Protein AF-A0A1W9I633-F1 (afdb_monomer)

Solvent-accessible surface area (backbone atoms only — not comparable to full-atom values): 5662 Å² total; per-residue (Å²): 138,84,83,80,80,84,76,80,78,80,80,76,50,70,69,58,55,50,36,53,52,51,53,51,50,37,55,50,53,48,56,53,41,51,52,47,47,59,71,28,68,86,48,55,68,67,54,38,43,53,40,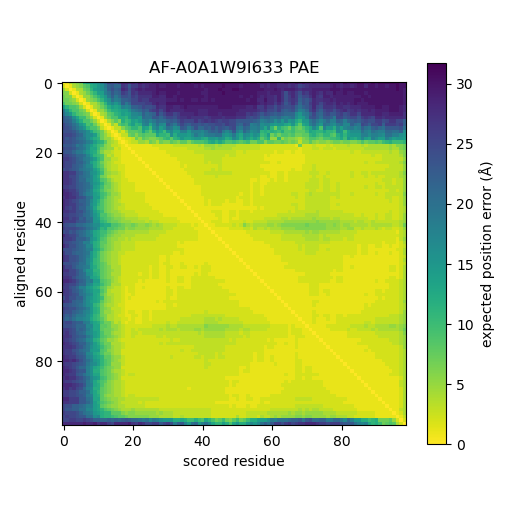52,57,51,40,44,55,50,41,56,50,39,31,54,46,32,69,70,63,46,62,74,67,64,23,53,50,56,31,44,56,35,52,51,50,44,52,54,51,51,53,50,40,69,77,69,44,75,133

Secondary structure (DSSP, 8-state):
-------------HHHHHHHHHHHHHHHHHHHHHHHHHHTTTS-HHHHHHHHHHHHHHHHHHHHHHHHH--HHHHHHHHHHHHHHHHHHHHHHHHH---

pLDDT: mean 89.39, std 16.01, range [37.72, 98.62]

Mean predicted aligned error: 7.53 Å

Sequence (99 aa):
MIAVITGALSVTTPALADCKADLAAVDTSFTETLKRLESVAKGTQAQKCAAYRSHVKIMINGYNVFMRCMSGHEQRENAGQMSDSIGDFNELIKRRCSR

Nearest PDB structures (foldseek):
  6lea-assembly2_B  TM=6.479E-01  e=1.982E+00  Helicobacter pylori CPY1124
  2yev-assembly2_A  TM=4.481E-01  e=5.773E+00  Thermus thermophilus HB8

Foldseek 3Di:
DDDDPPDDPDPPDPLLVVLVVLLVVLVVLQVVLVVLCVVCVVPDLQSNLVSLVSNLVSLVSNLVSLVRRHDDPVSCVSNVVSVVVSVVSVVVCVVRPDD

Radius of gyration: 19.65 Å; Cα contacts (8 Å, |Δi|>4): 68; chains: 1; bounding box: 50×35×59 Å

Structure (mmCIF, N/CA/C/O backbone):
data_AF-A0A1W9I633-F1
#
_entry.id   AF-A0A1W9I633-F1
#
loop_
_atom_site.group_PDB
_atom_site.id
_atom_site.type_symbol
_atom_site.label_atom_id
_atom_site.label_alt_id
_atom_site.label_comp_id
_atom_site.label_asym_id
_atom_site.label_entity_id
_atom_site.label_seq_id
_atom_site.pdbx_PDB_ins_code
_atom_site.Cartn_x
_atom_site.Cartn_y
_atom_site.Cartn_z
_atom_site.occupancy
_atom_site.B_iso_or_equiv
_atom_site.auth_seq_id
_atom_site.auth_comp_id
_atom_site.auth_asym_id
_atom_site.auth_atom_id
_a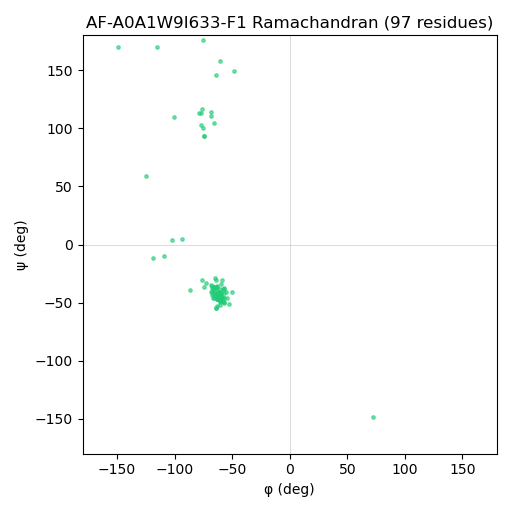tom_site.pdbx_PDB_model_num
ATOM 1 N N . MET A 1 1 ? 31.992 26.065 -43.260 1.00 37.72 1 MET A N 1
ATOM 2 C CA . MET A 1 1 ? 31.946 24.678 -42.756 1.00 37.72 1 MET A CA 1
ATOM 3 C C . MET A 1 1 ? 30.699 24.545 -41.899 1.00 37.72 1 MET A C 1
ATOM 5 O O . MET A 1 1 ? 30.608 25.247 -40.903 1.00 37.72 1 MET A O 1
ATOM 9 N N . ILE A 1 2 ? 29.708 23.763 -42.331 1.00 45.38 2 ILE A N 1
ATOM 10 C CA . ILE A 1 2 ? 28.449 23.561 -41.597 1.00 45.38 2 ILE A CA 1
ATOM 11 C C . ILE A 1 2 ? 28.569 22.211 -40.890 1.00 45.38 2 ILE A C 1
ATOM 13 O O . ILE A 1 2 ? 28.622 21.175 -41.549 1.00 45.38 2 ILE A O 1
ATOM 17 N N . ALA A 1 3 ? 28.682 22.236 -39.563 1.00 48.34 3 ALA A N 1
ATOM 18 C CA . ALA A 1 3 ? 28.652 21.038 -38.737 1.00 48.34 3 ALA A CA 1
ATOM 19 C C . ALA A 1 3 ? 27.192 20.596 -38.581 1.00 48.34 3 ALA A C 1
ATOM 21 O O . ALA A 1 3 ? 26.374 21.309 -38.001 1.00 48.34 3 ALA A O 1
ATOM 22 N N . VAL A 1 4 ? 26.862 19.439 -39.150 1.00 50.19 4 VAL A N 1
ATOM 23 C CA . VAL A 1 4 ? 25.547 18.816 -39.009 1.00 50.19 4 VAL A CA 1
ATOM 24 C C . VAL A 1 4 ? 25.478 18.199 -37.614 1.00 50.19 4 VAL A C 1
ATOM 26 O O . VAL A 1 4 ? 26.266 17.317 -37.279 1.00 50.19 4 VAL A O 1
ATOM 29 N N . ILE A 1 5 ? 24.562 18.698 -36.785 1.00 60.75 5 ILE A N 1
ATOM 30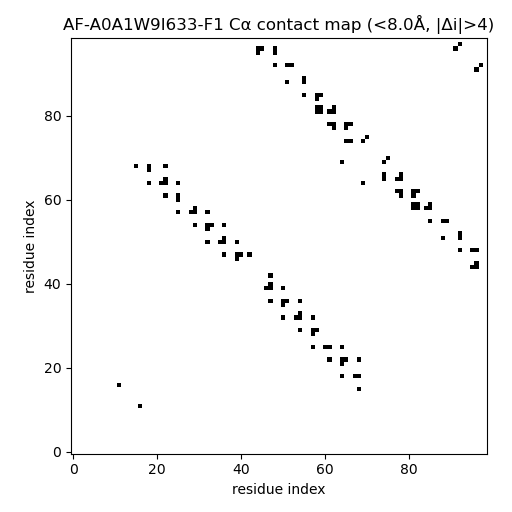 C CA . ILE A 1 5 ? 24.281 18.148 -35.459 1.00 60.75 5 ILE A CA 1
ATOM 31 C C . ILE A 1 5 ? 23.442 16.885 -35.665 1.00 60.75 5 ILE A C 1
ATOM 33 O O . ILE A 1 5 ? 22.248 16.959 -35.950 1.00 60.75 5 ILE A O 1
ATOM 37 N N . THR A 1 6 ? 24.068 15.719 -35.546 1.00 53.66 6 THR A N 1
ATOM 38 C CA . THR A 1 6 ? 23.372 14.430 -35.543 1.00 53.66 6 THR A CA 1
ATOM 39 C C . THR A 1 6 ? 22.664 14.259 -34.197 1.00 53.66 6 THR A C 1
ATOM 41 O O . THR A 1 6 ? 23.261 13.822 -33.216 1.00 53.66 6 THR A O 1
ATOM 44 N N . GLY A 1 7 ? 21.392 14.651 -34.121 1.00 52.16 7 GLY A N 1
ATOM 45 C CA . GLY A 1 7 ? 20.532 14.350 -32.977 1.00 52.16 7 GLY A CA 1
ATOM 46 C C . GLY A 1 7 ? 20.068 12.895 -33.032 1.00 52.16 7 GLY A C 1
ATOM 47 O O . GLY A 1 7 ? 19.308 12.525 -33.924 1.00 52.16 7 GLY A O 1
ATOM 48 N N . ALA A 1 8 ? 20.516 12.065 -32.090 1.00 54.34 8 ALA A N 1
ATOM 49 C CA . ALA A 1 8 ? 19.970 10.726 -31.902 1.00 54.34 8 ALA A CA 1
ATOM 50 C C . ALA A 1 8 ? 18.531 10.836 -31.368 1.00 54.34 8 ALA A C 1
ATOM 52 O O . ALA A 1 8 ? 18.303 11.311 -30.256 1.00 54.34 8 ALA A O 1
ATOM 53 N N . LEU A 1 9 ? 17.555 10.413 -32.170 1.00 53.06 9 LEU A N 1
ATOM 54 C CA . LEU A 1 9 ? 16.170 10.255 -31.737 1.00 53.06 9 LEU A CA 1
ATOM 55 C C . LEU A 1 9 ? 16.077 8.988 -30.879 1.00 53.06 9 LEU A C 1
ATOM 57 O O . LEU A 1 9 ? 16.027 7.877 -31.403 1.00 53.06 9 LEU A O 1
ATOM 61 N N . SER A 1 10 ? 16.063 9.146 -29.557 1.00 57.16 10 SER A N 1
ATOM 62 C CA . SER A 1 10 ? 15.686 8.060 -28.650 1.00 57.16 10 SER A CA 1
ATOM 63 C C . SER A 1 10 ? 14.211 7.726 -28.873 1.00 57.16 10 SER A C 1
ATOM 65 O O . SER A 1 10 ? 13.326 8.475 -28.461 1.00 57.16 10 SER A O 1
ATOM 67 N N . VAL A 1 11 ? 13.936 6.611 -29.551 1.00 57.03 11 VAL A N 1
ATOM 68 C CA . VAL A 1 11 ? 12.580 6.068 -29.687 1.00 57.03 11 VAL A CA 1
ATOM 69 C C . VAL A 1 11 ? 12.195 5.446 -28.348 1.00 57.03 11 VAL A C 1
ATOM 71 O O . VAL A 1 11 ? 12.502 4.290 -28.068 1.00 57.03 11 VAL A O 1
ATOM 74 N N . THR A 1 12 ? 11.528 6.220 -27.496 1.00 59.06 12 THR A N 1
ATOM 75 C CA . THR A 1 12 ? 10.805 5.655 -26.356 1.00 59.06 12 THR A CA 1
ATOM 76 C C . THR A 1 12 ? 9.630 4.866 -26.924 1.00 59.06 12 THR A C 1
ATOM 78 O O . THR A 1 12 ? 8.714 5.448 -27.503 1.00 59.06 12 THR A O 1
ATOM 81 N N . THR A 1 13 ? 9.662 3.536 -26.822 1.00 58.59 13 THR A N 1
ATOM 82 C CA . THR A 1 13 ? 8.513 2.717 -27.221 1.00 58.59 13 THR A CA 1
ATOM 83 C C . THR A 1 13 ? 7.320 3.045 -26.311 1.00 58.59 13 THR A C 1
ATOM 85 O O . THR A 1 13 ? 7.531 3.321 -25.127 1.00 58.59 13 THR A O 1
ATOM 88 N N . PRO A 1 14 ? 6.069 3.019 -26.813 1.00 61.62 14 PRO A N 1
ATOM 89 C CA . PRO A 1 14 ? 4.881 3.347 -26.015 1.00 61.62 14 PRO A CA 1
ATOM 90 C C . PRO A 1 14 ? 4.828 2.591 -24.679 1.00 61.62 14 PRO A C 1
ATOM 92 O O . PRO A 1 14 ? 4.617 3.198 -23.637 1.00 61.62 14 PRO A O 1
ATOM 95 N N . ALA A 1 15 ? 5.199 1.306 -24.689 1.00 68.56 15 ALA A N 1
ATOM 96 C CA . ALA A 1 15 ? 5.269 0.470 -23.491 1.00 68.56 15 ALA A CA 1
ATOM 97 C C . ALA A 1 15 ? 6.245 0.988 -22.410 1.00 68.56 15 ALA A C 1
ATOM 99 O O . ALA A 1 15 ? 5.980 0.840 -21.220 1.00 68.56 15 ALA A O 1
ATOM 100 N N . LEU A 1 16 ? 7.368 1.612 -22.792 1.00 68.81 16 LEU A N 1
ATOM 101 C CA . LEU A 1 16 ? 8.307 2.211 -21.834 1.00 68.81 16 LEU A CA 1
ATOM 102 C C . LEU A 1 16 ? 7.768 3.525 -21.249 1.00 68.81 16 LEU A C 1
ATOM 104 O O . LEU A 1 16 ? 7.993 3.807 -20.071 1.00 68.81 16 LEU A O 1
ATOM 108 N N . ALA A 1 17 ? 7.060 4.323 -22.055 1.00 69.69 17 ALA A N 1
ATOM 109 C CA . ALA A 1 17 ? 6.411 5.546 -21.584 1.00 69.69 17 ALA A CA 1
ATOM 110 C C . ALA A 1 17 ? 5.287 5.229 -20.583 1.00 69.69 17 ALA A C 1
ATOM 112 O O . ALA A 1 17 ? 5.223 5.862 -19.526 1.00 69.69 17 ALA A O 1
ATOM 113 N N . ASP A 1 18 ? 4.491 4.199 -20.873 1.00 87.94 18 ASP A N 1
ATOM 114 C CA . ASP A 1 18 ? 3.437 3.699 -19.986 1.00 87.94 18 ASP A CA 1
ATOM 115 C C . ASP A 1 18 ? 4.028 3.227 -18.652 1.00 87.94 18 ASP A C 1
ATOM 117 O O . ASP A 1 18 ? 3.567 3.624 -17.585 1.00 87.94 18 ASP A O 1
ATOM 121 N N . CYS A 1 19 ? 5.141 2.488 -18.686 1.00 94.56 19 CYS A N 1
ATOM 122 C CA . CYS A 1 19 ? 5.784 2.008 -17.466 1.00 94.56 19 CYS A CA 1
ATOM 123 C C . CYS A 1 19 ? 6.357 3.113 -16.576 1.00 94.56 19 CYS A C 1
ATOM 125 O O . CYS A 1 19 ? 6.268 3.021 -15.352 1.00 94.56 19 CYS A O 1
ATOM 127 N N . LYS A 1 20 ? 6.913 4.181 -17.157 1.00 93.56 20 LYS A N 1
ATOM 128 C CA . LYS A 1 20 ? 7.371 5.332 -16.368 1.00 93.56 20 LYS A CA 1
ATOM 129 C C . LYS A 1 20 ? 6.202 6.015 -15.653 1.00 93.56 20 LYS A C 1
ATOM 131 O O . LYS A 1 20 ? 6.326 6.359 -14.478 1.00 93.56 20 LYS A O 1
ATOM 136 N N . ALA A 1 21 ? 5.094 6.228 -16.362 1.00 95.06 21 ALA A N 1
ATOM 137 C CA . ALA A 1 21 ? 3.902 6.849 -15.796 1.00 95.06 21 ALA A CA 1
ATOM 138 C C . ALA A 1 21 ? 3.278 5.970 -14.701 1.00 95.06 21 ALA A C 1
ATOM 140 O O . ALA A 1 21 ? 2.973 6.469 -13.619 1.00 95.06 21 ALA A O 1
ATOM 141 N N . ASP A 1 22 ? 3.173 4.663 -14.944 1.00 96.12 22 ASP A N 1
ATOM 142 C CA . ASP A 1 22 ? 2.623 3.703 -13.989 1.00 96.12 22 ASP A CA 1
ATOM 143 C C . ASP A 1 22 ? 3.454 3.626 -12.704 1.00 96.12 22 ASP A C 1
ATOM 145 O O . ASP A 1 22 ? 2.897 3.659 -11.608 1.00 96.12 22 ASP A O 1
ATOM 149 N N . LEU A 1 23 ? 4.787 3.571 -12.812 1.00 96.38 23 LEU A N 1
ATOM 150 C CA . LEU A 1 23 ? 5.674 3.554 -11.643 1.00 96.38 23 LEU A CA 1
ATOM 151 C C . LEU A 1 23 ? 5.538 4.838 -10.809 1.00 96.38 23 LEU A C 1
ATOM 153 O O . LEU A 1 23 ? 5.445 4.767 -9.584 1.00 96.38 23 LEU A O 1
ATOM 157 N N . ALA A 1 24 ? 5.449 6.005 -11.454 1.00 96.94 24 ALA A N 1
ATOM 158 C CA . ALA A 1 24 ? 5.218 7.274 -10.759 1.00 96.94 24 ALA A CA 1
ATOM 159 C C . ALA A 1 24 ? 3.828 7.336 -10.092 1.00 96.94 24 ALA A C 1
ATOM 161 O O . ALA A 1 24 ? 3.676 7.873 -8.990 1.00 96.94 24 ALA A O 1
ATOM 162 N N . ALA A 1 25 ? 2.808 6.763 -10.735 1.00 97.19 25 ALA A N 1
ATOM 163 C CA . ALA A 1 25 ? 1.465 6.671 -10.177 1.00 97.19 25 ALA A CA 1
ATOM 164 C C . ALA A 1 25 ? 1.410 5.739 -8.955 1.00 97.19 25 ALA A C 1
ATOM 166 O O . ALA A 1 25 ? 0.690 6.035 -7.996 1.00 97.19 25 ALA A O 1
ATOM 167 N N . VAL A 1 26 ? 2.185 4.647 -8.955 1.00 96.25 26 VAL A N 1
ATOM 168 C CA . VAL A 1 26 ? 2.343 3.770 -7.784 1.00 96.25 26 VAL A CA 1
ATOM 169 C C . VAL A 1 26 ? 2.938 4.549 -6.616 1.00 96.25 26 VAL A C 1
ATOM 171 O O . VAL A 1 26 ? 2.322 4.562 -5.554 1.00 96.25 26 VAL A O 1
ATOM 174 N N . ASP A 1 27 ? 4.056 5.252 -6.810 1.00 96.31 27 ASP A N 1
ATOM 175 C CA . ASP A 1 27 ? 4.702 6.046 -5.751 1.00 96.31 27 ASP A CA 1
ATOM 176 C C . ASP A 1 27 ? 3.760 7.109 -5.152 1.00 96.31 27 ASP A C 1
ATOM 178 O O . ASP A 1 27 ? 3.593 7.215 -3.930 1.00 96.31 27 ASP A O 1
ATOM 182 N N . THR A 1 28 ? 3.038 7.824 -6.021 1.00 98.12 28 THR A N 1
ATOM 183 C CA . THR A 1 28 ? 2.036 8.817 -5.605 1.00 98.12 28 THR A CA 1
ATOM 184 C C . THR A 1 28 ? 0.924 8.167 -4.777 1.00 98.12 28 THR A C 1
ATOM 186 O O . THR A 1 28 ? 0.623 8.614 -3.668 1.00 98.12 28 THR A O 1
ATOM 189 N N . SER A 1 29 ? 0.353 7.061 -5.267 1.00 96.75 29 SER A N 1
ATOM 190 C CA . SER A 1 29 ? -0.730 6.338 -4.584 1.00 96.75 29 SER A CA 1
ATOM 191 C C . SER A 1 29 ? -0.283 5.769 -3.232 1.00 96.75 29 SER A C 1
ATOM 193 O O . SER A 1 29 ? -1.052 5.739 -2.263 1.00 96.75 29 SER A O 1
ATOM 195 N N . PHE A 1 30 ? 0.968 5.316 -3.139 1.00 96.06 30 PHE A N 1
ATOM 196 C CA . PHE A 1 30 ? 1.572 4.863 -1.890 1.00 96.06 30 PHE A CA 1
ATOM 197 C C . PHE A 1 30 ? 1.660 5.993 -0.878 1.00 96.06 30 PHE A C 1
ATOM 199 O O . PHE A 1 30 ? 1.121 5.874 0.223 1.00 96.06 30 PHE A O 1
ATOM 206 N N . THR A 1 31 ? 2.256 7.113 -1.279 1.00 97.25 31 THR A N 1
ATOM 207 C CA . THR A 1 31 ? 2.374 8.306 -0.441 1.00 97.25 31 THR A CA 1
ATOM 208 C C . THR A 1 31 ? 1.010 8.773 0.076 1.00 97.25 31 THR A C 1
ATOM 210 O O . THR A 1 31 ? 0.848 9.055 1.265 1.00 97.25 31 THR A O 1
ATOM 213 N N . GLU A 1 32 ? -0.001 8.831 -0.791 1.00 97.69 32 GLU A N 1
ATOM 214 C CA . GLU A 1 32 ? -1.357 9.237 -0.413 1.00 97.69 32 GLU A CA 1
ATOM 215 C C . GLU A 1 32 ? -2.010 8.266 0.573 1.00 97.69 32 GLU A C 1
ATOM 217 O O . GLU A 1 32 ? -2.618 8.683 1.565 1.00 97.69 32 GLU A O 1
ATOM 222 N N . THR A 1 33 ? -1.889 6.959 0.331 1.00 96.31 33 THR A N 1
ATOM 223 C CA . THR A 1 33 ? -2.509 5.974 1.219 1.00 96.31 33 THR A CA 1
ATOM 224 C C . THR A 1 33 ? -1.795 5.847 2.556 1.00 96.31 33 THR A C 1
ATOM 226 O O . THR A 1 33 ? -2.487 5.680 3.558 1.00 96.31 33 THR A O 1
ATOM 229 N N . LEU A 1 34 ? -0.473 6.018 2.622 1.00 96.69 34 LEU A N 1
ATOM 230 C CA . LE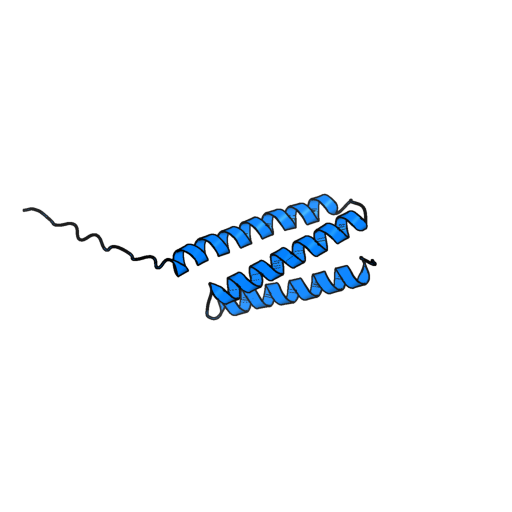U A 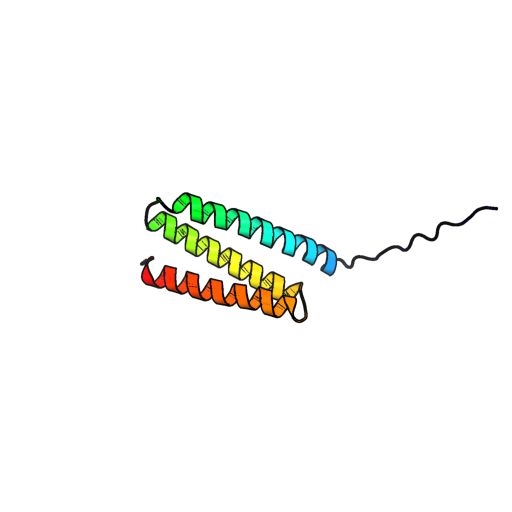1 34 ? 0.263 6.107 3.889 1.00 96.69 34 LEU A CA 1
ATOM 231 C C . LEU A 1 34 ? -0.220 7.298 4.725 1.00 96.69 34 LEU A C 1
ATOM 233 O O . LEU A 1 34 ? -0.627 7.113 5.873 1.00 96.69 34 LEU A O 1
ATOM 237 N N . LYS A 1 35 ? -0.331 8.488 4.121 1.00 97.94 35 LYS A N 1
ATOM 238 C CA . LYS A 1 35 ? -0.920 9.668 4.784 1.00 97.94 35 LYS A CA 1
ATOM 239 C C . LYS A 1 35 ? -2.345 9.406 5.270 1.00 97.94 35 LYS A C 1
ATOM 241 O O . LYS A 1 35 ? -2.747 9.864 6.339 1.00 97.94 35 LYS A O 1
ATOM 246 N N . ARG A 1 36 ? -3.136 8.648 4.504 1.00 96.50 36 ARG A N 1
ATOM 247 C CA . ARG A 1 36 ? -4.483 8.243 4.923 1.00 96.50 36 ARG A CA 1
ATOM 248 C C . ARG A 1 36 ? -4.458 7.286 6.114 1.00 96.50 36 ARG A C 1
ATOM 250 O O . ARG A 1 36 ? -5.323 7.398 6.977 1.00 96.50 36 ARG A O 1
ATOM 257 N N . LEU A 1 37 ? -3.516 6.345 6.174 1.00 97.56 37 LEU A N 1
ATOM 258 C CA . LEU A 1 37 ? -3.354 5.460 7.330 1.00 97.56 37 LEU A CA 1
ATOM 259 C C . LEU A 1 37 ? -3.006 6.258 8.592 1.00 97.56 37 LEU A C 1
ATOM 261 O O . LEU A 1 37 ? -3.603 6.025 9.645 1.00 97.56 37 LEU A O 1
ATOM 265 N N . GLU A 1 38 ? -2.103 7.230 8.469 1.00 97.56 38 GLU A N 1
ATOM 266 C CA . GLU A 1 38 ? -1.724 8.142 9.551 1.00 97.56 38 GLU A CA 1
ATOM 267 C C . GLU A 1 38 ? -2.914 8.982 10.028 1.00 97.56 38 GLU A C 1
ATOM 269 O O . GLU A 1 38 ? -3.182 9.059 11.230 1.00 97.56 38 GLU A O 1
ATOM 274 N N . SER A 1 39 ? -3.686 9.559 9.101 1.00 97.69 39 SER A N 1
ATOM 275 C CA . SER A 1 39 ? -4.819 10.425 9.450 1.00 97.69 39 SER A CA 1
ATOM 276 C C . SER A 1 39 ? -5.938 9.685 10.188 1.00 97.69 39 SER A C 1
ATOM 278 O O . SER A 1 39 ? -6.613 10.270 11.036 1.00 97.69 39 SER A O 1
ATOM 280 N N . VAL A 1 40 ? -6.108 8.379 9.942 1.00 97.38 40 VAL A N 1
ATOM 281 C CA . VAL A 1 40 ? -7.090 7.545 10.656 1.00 97.38 40 VAL A CA 1
ATOM 282 C C . VAL A 1 40 ? -6.514 6.820 11.875 1.00 97.38 40 VAL A C 1
ATOM 284 O O . VAL A 1 40 ? -7.238 6.060 12.523 1.00 97.38 40 VAL A O 1
ATOM 287 N N . ALA A 1 41 ? -5.251 7.050 12.253 1.00 95.31 41 ALA A N 1
ATOM 288 C CA . ALA A 1 41 ? -4.605 6.345 13.367 1.00 95.31 41 ALA A CA 1
ATOM 289 C C . ALA A 1 41 ? -5.340 6.527 14.711 1.00 95.31 41 ALA A C 1
ATOM 291 O O . ALA A 1 41 ? -5.373 5.609 15.537 1.00 95.31 41 ALA A O 1
ATOM 292 N N . LYS A 1 42 ? -6.003 7.673 14.907 1.00 95.12 42 LYS A N 1
ATOM 293 C CA . LYS A 1 42 ? -6.869 7.966 16.068 1.00 95.12 42 LYS A CA 1
ATOM 294 C C . LYS A 1 42 ? -8.372 7.849 15.764 1.00 95.12 42 LYS A C 1
ATOM 296 O O . LYS A 1 42 ? -9.189 8.131 16.631 1.00 95.12 42 LYS A O 1
ATOM 301 N N . GLY A 1 43 ? -8.736 7.438 14.549 1.00 95.56 43 GLY A N 1
ATOM 302 C CA . GLY A 1 43 ? -10.123 7.253 14.128 1.00 95.56 43 GLY A CA 1
ATOM 303 C C . GLY A 1 43 ? -10.770 5.987 14.696 1.00 95.56 43 GLY A C 1
ATOM 304 O O . GLY A 1 43 ? -10.129 5.156 15.347 1.00 95.56 43 GLY A O 1
ATOM 305 N N . THR A 1 44 ? -12.058 5.825 14.399 1.00 96.75 44 THR A N 1
ATOM 306 C CA . THR A 1 44 ? -12.839 4.625 14.730 1.00 9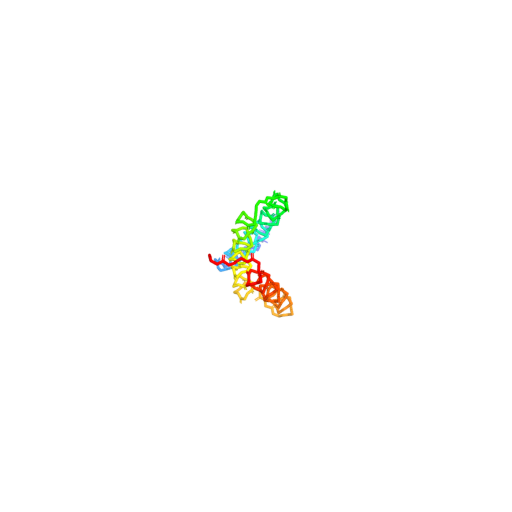6.75 44 THR A CA 1
ATOM 307 C C . THR A 1 44 ? -12.255 3.372 14.070 1.00 96.75 44 THR A C 1
ATOM 309 O O . THR A 1 44 ? -11.581 3.438 13.037 1.00 96.75 44 THR A O 1
ATOM 312 N N . GLN A 1 45 ? -12.561 2.197 14.626 1.00 95.50 45 GLN A N 1
ATOM 313 C CA . GLN A 1 45 ? -12.138 0.921 14.041 1.00 95.50 45 GLN A CA 1
ATOM 314 C C . GLN A 1 45 ? -12.636 0.765 12.595 1.00 95.50 45 GLN A C 1
ATOM 316 O O . GLN A 1 45 ? -11.883 0.315 11.733 1.00 95.50 45 GLN A O 1
ATOM 321 N N . ALA A 1 46 ? -13.861 1.212 12.301 1.00 95.94 46 ALA A N 1
ATOM 322 C CA . ALA A 1 46 ? -14.422 1.194 10.952 1.00 95.94 46 ALA A CA 1
ATOM 323 C C . ALA A 1 46 ? -13.599 2.044 9.966 1.00 95.94 46 ALA A C 1
ATOM 325 O O . ALA A 1 46 ? -13.267 1.573 8.877 1.00 95.94 46 ALA A O 1
ATOM 326 N N . GLN A 1 47 ? -13.202 3.260 10.362 1.00 97.31 47 GLN A N 1
ATOM 327 C CA . GLN A 1 47 ? -12.355 4.136 9.540 1.00 97.31 47 GLN A CA 1
ATOM 328 C C . GLN A 1 47 ? -10.981 3.512 9.271 1.00 97.31 47 GLN A C 1
ATOM 330 O O . GLN A 1 47 ? -10.534 3.485 8.123 1.00 97.31 47 GLN A O 1
ATOM 335 N N . LYS A 1 48 ? -10.344 2.943 10.303 1.00 97.62 48 LYS A N 1
ATOM 336 C CA . LYS A 1 48 ? -9.066 2.223 10.170 1.00 97.62 48 LYS A CA 1
ATOM 337 C C . LYS A 1 48 ? -9.184 1.050 9.206 1.00 97.62 48 LYS A C 1
ATOM 339 O O . LYS A 1 48 ? -8.395 0.928 8.277 1.00 97.62 48 LYS A O 1
ATOM 344 N N . CYS A 1 49 ? -10.216 0.230 9.369 1.00 97.75 49 CYS A N 1
ATOM 345 C CA . CYS A 1 49 ? -10.453 -0.931 8.520 1.00 97.75 49 CYS A CA 1
ATOM 346 C C . CYS A 1 49 ? -10.740 -0.566 7.061 1.00 97.75 49 CYS A C 1
ATOM 348 O O . CYS A 1 49 ? -10.290 -1.265 6.153 1.00 97.75 49 CYS A O 1
ATOM 350 N N . ALA A 1 50 ? -11.464 0.527 6.812 1.00 96.94 50 ALA A N 1
ATOM 351 C CA . ALA A 1 50 ? -11.647 1.045 5.461 1.00 96.94 50 ALA A CA 1
ATOM 352 C C . ALA A 1 50 ? -10.310 1.495 4.845 1.00 96.94 50 ALA A C 1
ATOM 354 O O . ALA A 1 50 ? -10.037 1.183 3.685 1.00 96.94 50 ALA A O 1
ATOM 355 N N . ALA A 1 51 ? -9.455 2.170 5.620 1.00 98.00 51 ALA A N 1
ATOM 356 C CA . ALA A 1 51 ? -8.141 2.609 5.160 1.00 98.00 51 ALA A CA 1
ATOM 357 C C . ALA A 1 51 ? -7.184 1.431 4.900 1.00 98.00 51 ALA A C 1
ATOM 359 O O . ALA A 1 51 ? -6.568 1.398 3.840 1.00 98.00 51 ALA A O 1
ATOM 360 N N . TYR A 1 52 ? -7.133 0.423 5.780 1.00 98.12 52 TYR A N 1
ATOM 361 C CA . TYR A 1 52 ? -6.335 -0.795 5.571 1.00 98.12 52 TYR A CA 1
ATOM 362 C C . TYR A 1 52 ? -6.725 -1.516 4.280 1.00 98.12 52 TYR A C 1
ATOM 364 O O . TYR A 1 52 ? -5.870 -1.812 3.451 1.00 98.12 52 TYR A O 1
ATOM 372 N N . ARG A 1 53 ? -8.028 -1.736 4.055 1.00 97.69 53 ARG A N 1
ATOM 373 C CA . ARG A 1 53 ? -8.518 -2.376 2.822 1.00 97.69 53 ARG A CA 1
ATOM 374 C C . ARG A 1 53 ? -8.201 -1.545 1.578 1.00 97.69 53 ARG A C 1
ATOM 376 O O . ARG A 1 53 ? -7.910 -2.111 0.530 1.00 97.69 53 ARG A O 1
ATOM 383 N N . SER A 1 54 ? -8.267 -0.217 1.680 1.00 97.81 54 SER A N 1
ATOM 384 C CA . SER A 1 54 ? -7.875 0.680 0.588 1.00 97.81 54 SER A CA 1
ATOM 385 C C . SER A 1 54 ? -6.381 0.581 0.290 1.00 97.81 54 SER A C 1
ATOM 387 O O . SER A 1 54 ? -6.008 0.518 -0.875 1.00 97.81 54 SER A O 1
ATOM 389 N N . HIS A 1 55 ? -5.538 0.544 1.322 1.00 98.25 55 HIS A N 1
ATOM 390 C CA . HIS A 1 55 ? -4.092 0.443 1.165 1.00 98.25 55 HIS A CA 1
ATOM 391 C C . HIS A 1 55 ? -3.693 -0.888 0.516 1.00 98.25 55 HIS A C 1
ATOM 393 O O . HIS A 1 55 ? -2.971 -0.872 -0.472 1.00 98.25 55 HIS A O 1
ATOM 399 N N . VAL A 1 56 ? -4.274 -2.020 0.941 1.00 98.44 56 VAL A N 1
ATOM 400 C CA . VAL A 1 56 ? -4.047 -3.333 0.298 1.00 98.44 56 VAL A CA 1
ATOM 401 C C . VAL A 1 56 ? -4.352 -3.308 -1.201 1.00 98.44 56 VAL A C 1
ATOM 403 O O . VAL A 1 56 ? -3.587 -3.859 -1.987 1.00 98.44 56 VAL A O 1
ATOM 406 N N . LYS A 1 57 ? -5.431 -2.640 -1.630 1.00 98.19 57 LYS A N 1
ATOM 407 C CA . LYS A 1 57 ? -5.745 -2.506 -3.064 1.00 98.19 57 LYS A CA 1
ATOM 408 C C . LYS A 1 57 ? -4.648 -1.760 -3.830 1.00 98.19 57 LYS A C 1
ATOM 410 O O . LYS A 1 57 ? -4.311 -2.168 -4.938 1.00 98.19 57 LYS A O 1
ATOM 415 N N . ILE A 1 58 ? -4.087 -0.702 -3.243 1.00 98.25 58 ILE A N 1
ATOM 416 C CA . ILE A 1 58 ? -2.969 0.041 -3.840 1.00 98.25 58 ILE A CA 1
ATOM 417 C C . ILE A 1 58 ? -1.697 -0.806 -3.868 1.00 98.25 58 ILE A C 1
ATOM 419 O O . ILE A 1 58 ? -1.022 -0.826 -4.894 1.00 98.25 58 ILE A O 1
ATOM 423 N N . MET A 1 59 ? -1.414 -1.571 -2.811 1.00 98.50 59 MET A N 1
ATOM 424 C CA . MET A 1 59 ? -0.273 -2.488 -2.789 1.00 98.50 59 MET A CA 1
ATOM 425 C C . MET A 1 59 ? -0.374 -3.563 -3.881 1.00 98.50 59 MET A C 1
ATOM 427 O O . MET A 1 59 ? 0.587 -3.792 -4.610 1.00 98.50 59 MET A O 1
ATOM 431 N 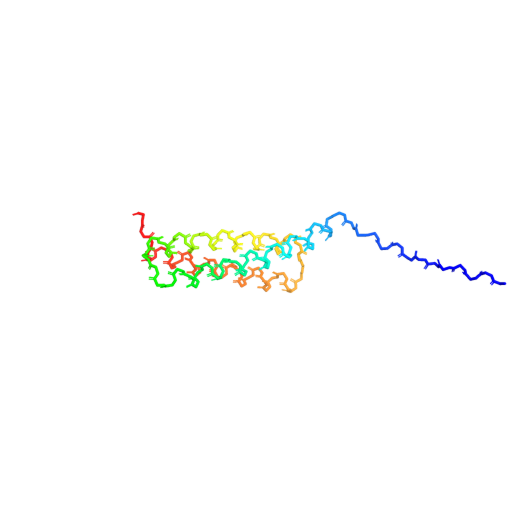N . ILE A 1 60 ? -1.553 -4.168 -4.070 1.00 98.56 60 ILE A N 1
ATOM 432 C CA . ILE A 1 60 ? -1.793 -5.141 -5.152 1.00 98.56 60 ILE A CA 1
ATOM 433 C C . ILE A 1 60 ? -1.574 -4.495 -6.527 1.00 98.56 60 ILE A C 1
ATOM 435 O O . ILE A 1 60 ? -0.977 -5.108 -7.412 1.00 98.56 60 ILE A O 1
ATOM 439 N N . ASN A 1 61 ? -2.026 -3.252 -6.718 1.00 98.00 61 ASN A N 1
ATOM 440 C CA . ASN A 1 61 ? -1.759 -2.524 -7.956 1.00 98.00 61 ASN A CA 1
ATOM 441 C C . ASN A 1 61 ? -0.253 -2.286 -8.166 1.00 98.00 61 ASN A C 1
ATOM 443 O O . ASN A 1 61 ? 0.259 -2.572 -9.245 1.00 98.00 61 ASN A O 1
ATOM 447 N N . GLY A 1 62 ? 0.459 -1.834 -7.129 1.00 97.62 62 GLY A N 1
ATOM 448 C CA . GLY A 1 62 ? 1.910 -1.636 -7.160 1.00 97.62 62 GLY A CA 1
ATOM 449 C C . GLY A 1 62 ? 2.673 -2.911 -7.514 1.00 97.62 62 GLY A C 1
ATOM 450 O O . GLY A 1 62 ? 3.503 -2.891 -8.418 1.00 97.62 62 GLY A O 1
ATOM 451 N N . TYR A 1 63 ? 2.312 -4.039 -6.894 1.00 98.31 63 TYR A N 1
ATOM 452 C CA . TYR A 1 63 ? 2.855 -5.358 -7.227 1.00 98.31 63 TYR A CA 1
ATOM 453 C C . TYR A 1 63 ? 2.717 -5.664 -8.725 1.00 98.31 63 TYR A C 1
ATOM 455 O O . TYR A 1 63 ? 3.697 -5.995 -9.389 1.00 98.31 63 TYR A O 1
ATOM 463 N N . ASN A 1 64 ? 1.513 -5.501 -9.284 1.00 97.62 64 ASN A N 1
ATOM 464 C CA . ASN A 1 64 ? 1.257 -5.788 -10.697 1.00 97.62 64 ASN A CA 1
ATOM 465 C C . ASN A 1 64 ? 2.047 -4.868 -11.640 1.00 97.62 64 ASN A C 1
ATOM 467 O O . ASN A 1 64 ? 2.505 -5.316 -12.692 1.00 97.62 64 ASN A O 1
ATOM 471 N N . VAL A 1 65 ? 2.224 -3.594 -11.275 1.00 97.31 65 VAL A N 1
ATOM 472 C CA . VAL A 1 65 ? 3.060 -2.652 -12.033 1.00 97.31 65 VAL A CA 1
ATOM 473 C C . VAL A 1 65 ? 4.526 -3.076 -11.981 1.00 97.31 65 VAL A C 1
ATOM 475 O O . VAL A 1 65 ? 5.154 -3.153 -13.033 1.00 97.31 65 VAL A O 1
ATOM 478 N N . PHE A 1 66 ? 5.066 -3.437 -10.814 1.00 97.12 66 PHE A N 1
ATOM 479 C CA . PHE A 1 66 ? 6.443 -3.936 -10.706 1.00 97.12 66 PHE A CA 1
ATOM 480 C C . PHE A 1 66 ? 6.657 -5.204 -11.540 1.00 97.12 66 PHE A C 1
ATOM 482 O O . PHE A 1 66 ? 7.641 -5.313 -12.274 1.00 97.12 66 PHE A O 1
ATOM 489 N N . MET A 1 67 ? 5.698 -6.132 -11.521 1.00 96.69 67 MET A N 1
ATOM 490 C CA . MET A 1 67 ? 5.758 -7.350 -12.334 1.00 96.69 67 MET A CA 1
ATOM 491 C C . MET A 1 67 ? 5.722 -7.077 -13.846 1.00 96.69 67 MET A C 1
ATOM 493 O O . MET A 1 67 ? 6.316 -7.830 -14.614 1.00 96.69 67 MET A O 1
ATOM 497 N N . ARG A 1 68 ? 5.060 -6.003 -14.289 1.00 95.62 68 ARG A N 1
ATOM 498 C CA . ARG A 1 68 ? 4.965 -5.634 -15.711 1.00 95.62 68 ARG A CA 1
ATOM 499 C C . ARG A 1 68 ? 6.134 -4.773 -16.195 1.00 95.62 68 ARG A C 1
ATOM 501 O O . ARG A 1 68 ? 6.573 -4.936 -17.328 1.00 95.62 68 ARG A O 1
ATOM 508 N N . CYS A 1 69 ? 6.586 -3.837 -15.367 1.00 95.88 69 CYS A N 1
ATOM 509 C CA . CYS A 1 69 ? 7.417 -2.712 -15.795 1.00 95.88 69 CYS A CA 1
ATOM 510 C C . CYS A 1 69 ? 8.870 -2.772 -15.333 1.00 95.88 69 CYS A C 1
ATOM 512 O O . CYS A 1 69 ? 9.686 -1.972 -15.786 1.00 95.88 69 CYS A O 1
ATOM 514 N N . MET A 1 70 ? 9.201 -3.706 -14.445 1.00 95.25 70 MET A N 1
ATOM 515 C CA . MET A 1 70 ? 10.559 -3.908 -13.950 1.00 95.25 70 MET A CA 1
ATOM 516 C C . MET A 1 70 ? 11.085 -5.275 -14.390 1.00 95.25 70 MET A C 1
ATOM 518 O O . MET A 1 70 ? 10.344 -6.112 -14.899 1.00 95.25 70 MET A O 1
ATOM 522 N N . SER A 1 71 ? 12.381 -5.517 -14.198 1.00 94.75 71 SER A N 1
ATOM 523 C CA . SER A 1 71 ? 12.981 -6.834 -14.424 1.00 94.75 71 SER A CA 1
ATOM 524 C C . SER A 1 71 ? 14.161 -7.076 -13.480 1.00 94.75 71 SER A C 1
ATOM 526 O O . SER A 1 71 ? 14.614 -6.173 -12.777 1.00 94.75 71 SER A O 1
ATOM 528 N N . GLY A 1 72 ? 14.667 -8.309 -13.442 1.00 96.81 72 GLY A N 1
ATOM 529 C CA . GLY A 1 72 ? 15.882 -8.629 -12.695 1.00 96.81 72 GLY A CA 1
ATOM 530 C C . GLY A 1 72 ? 15.695 -8.618 -11.175 1.00 96.81 72 GLY A C 1
ATOM 531 O O . GLY A 1 72 ? 14.659 -9.033 -10.658 1.00 96.81 72 GLY A O 1
ATOM 532 N N . HIS A 1 73 ? 16.751 -8.246 -10.450 1.00 97.50 73 HIS A N 1
ATOM 533 C CA . HIS A 1 73 ? 16.766 -8.279 -8.984 1.00 97.50 73 HIS A CA 1
ATOM 534 C C . HIS A 1 73 ? 15.791 -7.272 -8.368 1.00 97.50 73 HIS A C 1
ATOM 536 O O . HIS A 1 73 ? 15.003 -7.660 -7.511 1.00 97.50 73 HIS A O 1
ATOM 542 N N . GLU A 1 74 ? 15.785 -6.039 -8.874 1.00 95.38 74 GLU A N 1
ATOM 543 C CA . GLU A 1 74 ? 14.951 -4.943 -8.371 1.00 95.38 74 GLU A CA 1
ATOM 544 C C . GLU A 1 74 ? 13.455 -5.276 -8.452 1.00 95.38 74 GLU A C 1
ATOM 546 O O . GLU A 1 74 ? 12.712 -5.065 -7.499 1.00 95.38 74 GLU A O 1
ATOM 551 N N . GLN A 1 75 ? 13.015 -5.894 -9.556 1.00 97.44 75 GLN A N 1
ATOM 552 C CA . GLN A 1 75 ? 11.643 -6.391 -9.676 1.00 97.44 75 GLN A CA 1
ATOM 553 C C . GLN A 1 75 ? 11.301 -7.377 -8.558 1.00 97.44 75 GLN A C 1
ATOM 555 O O . GLN A 1 7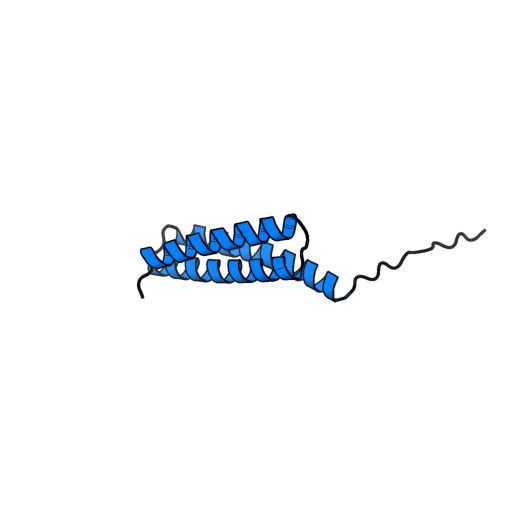5 ? 10.251 -7.254 -7.933 1.00 97.44 75 GLN A O 1
ATOM 560 N N . ARG A 1 76 ? 12.161 -8.378 -8.331 1.00 97.94 76 ARG A N 1
ATOM 561 C CA . ARG A 1 76 ? 11.901 -9.431 -7.341 1.00 97.94 76 ARG A CA 1
ATOM 562 C C . ARG A 1 76 ? 11.880 -8.876 -5.927 1.00 97.94 76 ARG A C 1
ATOM 564 O O . ARG A 1 76 ? 11.036 -9.289 -5.143 1.00 97.94 76 ARG A O 1
ATOM 571 N N . GLU A 1 77 ? 12.790 -7.963 -5.618 1.00 98.25 77 GLU A N 1
ATOM 572 C CA . GLU A 1 77 ? 12.846 -7.308 -4.318 1.00 98.25 77 GLU A CA 1
ATOM 573 C C . GLU A 1 77 ? 11.592 -6.462 -4.079 1.00 98.25 77 GLU A C 1
ATOM 575 O O . GLU A 1 77 ? 10.866 -6.711 -3.117 1.00 98.25 77 GLU A O 1
ATOM 580 N N . ASN A 1 78 ? 11.271 -5.545 -4.993 1.00 96.62 78 ASN A N 1
ATOM 581 C CA . ASN A 1 78 ? 10.128 -4.649 -4.837 1.00 96.62 78 ASN A CA 1
ATOM 582 C C . ASN A 1 78 ? 8.801 -5.416 -4.809 1.00 96.62 78 ASN A C 1
ATOM 584 O O . ASN A 1 78 ? 7.951 -5.163 -3.956 1.00 96.62 78 ASN A O 1
ATOM 588 N N . ALA A 1 79 ? 8.614 -6.388 -5.709 1.00 97.75 79 ALA A N 1
ATOM 589 C CA . ALA A 1 79 ? 7.416 -7.223 -5.726 1.00 97.75 79 ALA A CA 1
ATOM 590 C C . ALA A 1 79 ? 7.337 -8.154 -4.502 1.00 97.75 79 ALA A C 1
ATOM 592 O O . ALA A 1 79 ? 6.245 -8.387 -3.986 1.00 97.75 79 ALA A O 1
ATOM 593 N N . GLY A 1 80 ? 8.474 -8.658 -4.013 1.00 98.25 80 GLY A N 1
ATOM 594 C CA . GLY A 1 80 ? 8.556 -9.477 -2.802 1.00 98.25 80 GL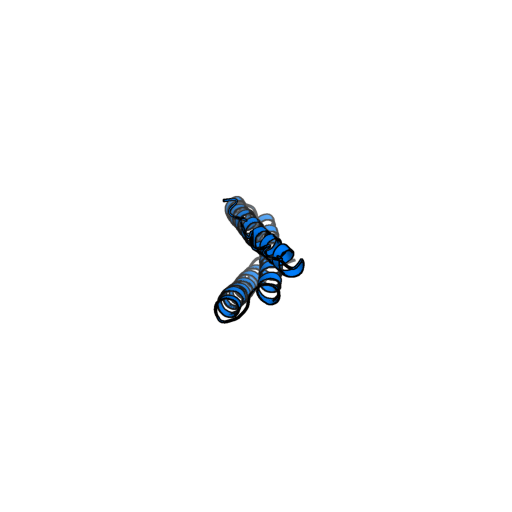Y A CA 1
ATOM 595 C C . GLY A 1 80 ? 8.141 -8.699 -1.556 1.00 98.25 80 GLY A C 1
ATOM 596 O O . GLY A 1 80 ? 7.184 -9.085 -0.891 1.00 98.25 80 GLY A O 1
ATOM 597 N N . GLN A 1 81 ? 8.767 -7.544 -1.308 1.00 97.75 81 GLN A N 1
ATOM 598 C CA . GLN A 1 81 ? 8.418 -6.665 -0.183 1.00 97.75 81 GLN A CA 1
ATOM 599 C C . GLN A 1 81 ? 6.944 -6.231 -0.231 1.00 97.75 81 GLN A C 1
ATOM 601 O O . GLN A 1 81 ? 6.264 -6.165 0.797 1.00 97.75 81 GLN A O 1
ATOM 606 N N . MET A 1 82 ? 6.429 -5.976 -1.438 1.00 97.88 82 MET A N 1
ATOM 607 C CA . MET A 1 82 ? 5.021 -5.661 -1.653 1.00 97.88 82 MET A CA 1
ATOM 608 C C . MET A 1 82 ? 4.103 -6.825 -1.268 1.00 97.88 82 MET A C 1
ATOM 610 O O . MET A 1 82 ? 3.110 -6.631 -0.569 1.00 97.88 82 MET A O 1
ATOM 614 N N . SER A 1 83 ? 4.438 -8.035 -1.717 1.00 98.50 83 SER A N 1
ATOM 615 C CA . SER A 1 83 ? 3.693 -9.259 -1.414 1.00 98.50 83 SER A CA 1
ATOM 616 C C . SER A 1 83 ? 3.659 -9.543 0.089 1.00 98.50 83 SER A C 1
ATOM 618 O O . SER A 1 83 ? 2.591 -9.836 0.630 1.00 98.50 83 SER A O 1
ATOM 620 N N . ASP A 1 84 ? 4.794 -9.399 0.773 1.00 98.62 84 ASP A N 1
ATOM 621 C CA . ASP A 1 84 ? 4.890 -9.599 2.221 1.00 98.62 84 ASP A CA 1
ATOM 622 C C . ASP A 1 84 ? 4.028 -8.576 2.975 1.00 98.62 84 ASP A C 1
ATOM 624 O O . ASP A 1 84 ? 3.185 -8.947 3.795 1.00 98.62 84 ASP A O 1
ATOM 628 N N . SER A 1 85 ? 4.119 -7.296 2.596 1.00 97.81 85 SER A N 1
ATOM 629 C CA . SER A 1 85 ? 3.302 -6.221 3.178 1.00 97.81 85 SER A CA 1
ATOM 630 C C . SER A 1 85 ? 1.798 -6.450 2.969 1.00 97.81 85 SER A C 1
ATOM 632 O O . SER A 1 85 ? 0.986 -6.205 3.867 1.00 97.81 85 SER A O 1
ATOM 634 N N . ILE A 1 86 ? 1.392 -6.960 1.799 1.00 98.62 86 ILE A N 1
ATOM 635 C CA . ILE A 1 86 ? 0.003 -7.368 1.532 1.00 98.62 86 ILE A CA 1
ATOM 636 C C . ILE A 1 86 ? -0.434 -8.464 2.509 1.00 98.62 86 ILE A C 1
ATOM 638 O O . ILE A 1 86 ? -1.548 -8.395 3.038 1.00 98.62 86 ILE A O 1
ATOM 642 N N . GLY A 1 87 ? 0.420 -9.460 2.755 1.00 98.50 87 GLY A N 1
ATOM 643 C CA . GLY A 1 87 ? 0.182 -10.514 3.741 1.00 98.50 87 GLY A CA 1
ATOM 644 C C . GLY A 1 87 ? -0.066 -9.947 5.139 1.00 98.50 87 GLY A C 1
ATOM 645 O O . GLY A 1 87 ? -1.103 -10.235 5.745 1.00 98.50 87 GLY A O 1
ATOM 646 N N . ASP A 1 88 ? 0.817 -9.064 5.598 1.00 98.12 88 ASP A N 1
ATOM 647 C CA . ASP A 1 88 ? 0.738 -8.439 6.921 1.00 98.12 88 ASP A CA 1
ATOM 648 C C . ASP A 1 88 ? -0.546 -7.623 7.110 1.00 98.12 88 ASP A C 1
ATOM 650 O O . ASP A 1 88 ? -1.258 -7.773 8.112 1.00 98.12 88 ASP A O 1
ATOM 654 N N . PHE A 1 89 ? -0.909 -6.790 6.131 1.00 97.94 89 PHE A N 1
ATOM 655 C CA . PHE A 1 89 ? -2.149 -6.018 6.203 1.00 97.94 89 PHE A CA 1
ATOM 656 C C . PHE A 1 89 ? -3.396 -6.900 6.125 1.00 97.94 89 PHE A C 1
ATOM 658 O O . PHE A 1 89 ? -4.380 -6.620 6.813 1.00 97.94 89 PHE A O 1
ATOM 665 N N . ASN A 1 90 ? -3.389 -7.961 5.316 1.00 98.12 90 ASN A N 1
ATOM 666 C CA . ASN A 1 90 ? -4.514 -8.895 5.259 1.00 98.12 90 ASN A CA 1
ATOM 667 C C . ASN A 1 90 ? -4.714 -9.609 6.595 1.00 98.12 90 ASN A C 1
ATOM 669 O O . ASN A 1 90 ? -5.852 -9.748 7.054 1.00 98.12 90 ASN A O 1
ATOM 673 N N . GLU A 1 91 ? -3.629 -9.993 7.259 1.00 97.75 91 GLU A N 1
ATOM 674 C CA . GLU A 1 91 ? -3.695 -10.595 8.583 1.00 97.75 91 GLU A CA 1
ATOM 675 C C . GLU A 1 91 ? -4.169 -9.585 9.644 1.00 97.75 91 GLU A C 1
ATOM 677 O O . GLU A 1 91 ? -5.022 -9.906 10.477 1.00 97.75 91 GLU A O 1
ATOM 682 N N . LEU A 1 92 ? -3.717 -8.328 9.569 1.00 95.62 92 LEU A N 1
ATOM 683 C CA . LEU A 1 92 ? -4.220 -7.236 10.408 1.00 95.62 92 LEU A CA 1
ATOM 684 C C . LEU A 1 92 ? -5.732 -7.028 10.228 1.00 95.62 92 LEU A C 1
ATOM 686 O O . LEU A 1 92 ? -6.469 -6.917 11.212 1.00 95.62 92 LEU A O 1
ATOM 690 N N . ILE A 1 93 ? -6.204 -6.998 8.978 1.00 96.94 93 ILE A N 1
ATOM 691 C CA . ILE A 1 93 ? -7.625 -6.871 8.631 1.00 96.94 93 ILE A CA 1
ATOM 692 C C . ILE A 1 93 ? -8.402 -8.061 9.190 1.00 96.94 93 ILE A C 1
ATOM 694 O O . ILE A 1 93 ? -9.424 -7.865 9.844 1.00 96.94 93 ILE A O 1
ATOM 698 N N . LYS A 1 94 ? -7.919 -9.289 8.994 1.00 96.56 94 LYS A N 1
ATOM 699 C CA . LYS A 1 94 ? -8.575 -10.500 9.498 1.00 96.56 94 LYS A CA 1
ATOM 700 C C . LYS A 1 94 ? -8.761 -10.464 11.015 1.00 96.56 94 LYS A C 1
ATOM 702 O O . LYS A 1 94 ? -9.827 -10.825 11.504 1.00 96.56 94 LYS A O 1
ATOM 707 N N . ARG A 1 95 ? -7.751 -10.000 11.757 1.00 94.94 95 ARG A N 1
ATOM 708 C CA . ARG A 1 95 ? -7.793 -9.938 13.228 1.00 94.94 95 ARG A CA 1
ATOM 709 C C . ARG A 1 95 ? -8.636 -8.788 13.777 1.00 94.94 95 ARG A C 1
ATOM 711 O O . ARG A 1 95 ? -9.160 -8.914 14.877 1.00 94.94 95 ARG A O 1
ATOM 718 N N . ARG A 1 96 ? -8.723 -7.654 13.070 1.00 93.44 96 ARG A N 1
ATOM 719 C CA . ARG A 1 96 ? -9.276 -6.398 13.627 1.00 93.44 96 ARG A CA 1
ATOM 720 C C . ARG A 1 96 ? -10.516 -5.857 12.923 1.00 93.44 96 ARG A C 1
ATOM 722 O O . ARG A 1 96 ? -11.134 -4.923 13.423 1.00 93.44 96 ARG A O 1
ATOM 729 N N . CYS A 1 97 ? -10.859 -6.393 11.759 1.00 95.50 97 CYS A N 1
ATOM 730 C CA . CYS A 1 97 ? -11.869 -5.831 10.873 1.00 95.50 97 CYS A CA 1
ATOM 731 C C . CYS A 1 97 ? -12.954 -6.852 10.536 1.00 95.50 97 CYS A C 1
ATOM 733 O O . CYS A 1 97 ? -13.173 -7.151 9.356 1.00 95.50 97 CYS A O 1
ATOM 735 N N . SER A 1 98 ? -13.639 -7.358 11.569 1.00 78.75 98 SER A N 1
ATOM 736 C CA . SER A 1 98 ? -14.866 -8.148 11.409 1.00 78.75 98 SER A CA 1
ATOM 737 C C . SER A 1 98 ? -15.847 -7.445 10.460 1.00 78.75 98 SER A C 1
ATOM 739 O O . SER A 1 98 ? -15.818 -6.216 10.327 1.00 78.75 98 SER A O 1
ATOM 741 N N . ARG A 1 99 ? -16.647 -8.239 9.739 1.00 62.34 99 ARG A N 1
ATOM 742 C CA . ARG A 1 99 ? -17.695 -7.713 8.854 1.00 62.34 99 ARG A CA 1
ATOM 743 C C . ARG A 1 99 ? -18.734 -6.934 9.644 1.00 62.34 99 ARG A C 1
ATOM 745 O O . ARG A 1 99 ? -19.047 -7.381 10.767 1.00 62.34 99 ARG A O 1
#